Protein AF-A0A0F4Q852-F1 (afdb_monomer)

InterPro domains:
  IPR009057 Homedomain-like superfamily [SSF46689] (6-74)

Organism: NCBI:txid43658

Radius of gyration: 25.16 Å; Cα contacts (8 Å, |Δi|>4): 31; chains: 1; bounding box: 53×30×56 Å

Secondary structure (DSSP, 8-state):
-HHHHTSS-HHHHHHHHT--HHHHHHHHHHHHHHHHHHHSS---S----HHHHHHHHHHHHHHHHHHHHHHHHHT-

Structure (mmCIF, N/CA/C/O backbone):
data_AF-A0A0F4Q852-F1
#
_entry.id   AF-A0A0F4Q852-F1
#
loop_
_atom_site.group_PDB
_atom_site.id
_atom_site.type_symbol
_atom_site.label_atom_id
_atom_site.label_alt_id
_atom_site.label_comp_id
_atom_site.label_asym_id
_atom_site.label_entity_id
_atom_site.label_seq_id
_atom_site.pdbx_PDB_ins_code
_atom_site.Cartn_x
_atom_site.Cartn_y
_atom_site.Cartn_z
_atom_site.occupancy
_atom_site.B_iso_or_equiv
_atom_site.auth_seq_id
_atom_site.auth_comp_id
_atom_site.auth_asym_id
_atom_site.auth_atom_id
_atom_site.pdbx_PDB_model_num
ATOM 1 N N . LEU A 1 1 ? -16.058 -2.553 6.955 1.00 59.75 1 LEU A N 1
ATOM 2 C CA . LEU A 1 1 ? -16.517 -1.164 7.219 1.00 59.75 1 LEU A CA 1
ATOM 3 C C . LEU A 1 1 ? -17.200 -0.966 8.574 1.00 59.75 1 LEU A C 1
ATOM 5 O O . LEU A 1 1 ? -17.057 0.122 9.108 1.00 59.75 1 LEU A O 1
ATOM 9 N N . ALA A 1 2 ? -17.877 -1.961 9.165 1.00 61.16 2 ALA A N 1
ATOM 10 C CA . ALA A 1 2 ? -18.579 -1.789 10.450 1.00 61.16 2 ALA A CA 1
ATOM 11 C C . ALA A 1 2 ? -17.700 -1.218 11.592 1.00 61.16 2 ALA A C 1
ATOM 13 O O . ALA A 1 2 ? -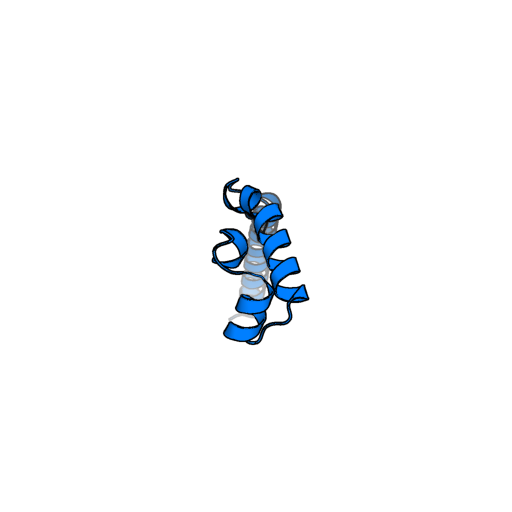18.146 -0.334 12.311 1.00 61.16 2 ALA A O 1
ATOM 14 N N . ALA A 1 3 ? -16.426 -1.624 11.698 1.00 65.19 3 ALA A N 1
ATOM 15 C CA . ALA A 1 3 ? -15.489 -1.068 12.688 1.00 65.19 3 ALA A CA 1
ATOM 16 C C . ALA A 1 3 ? -15.126 0.416 12.450 1.00 65.19 3 ALA A C 1
ATOM 18 O O . ALA A 1 3 ? -14.891 1.166 13.400 1.00 65.19 3 ALA A O 1
ATOM 19 N N . ALA A 1 4 ? -15.071 0.835 11.181 1.00 62.25 4 ALA A N 1
ATOM 20 C CA . ALA A 1 4 ? -14.754 2.205 10.778 1.00 62.25 4 ALA A CA 1
ATOM 21 C C . ALA A 1 4 ? -15.984 3.124 10.842 1.00 62.25 4 ALA A C 1
ATOM 23 O O . ALA A 1 4 ? -15.853 4.288 11.198 1.00 62.25 4 ALA A O 1
ATOM 24 N N . ARG A 1 5 ? -17.177 2.589 10.545 1.00 68.00 5 ARG A N 1
ATOM 25 C CA . ARG A 1 5 ? -18.453 3.313 10.617 1.00 68.00 5 ARG A CA 1
ATOM 26 C C . ARG A 1 5 ? -18.993 3.436 12.049 1.00 68.00 5 ARG A C 1
ATOM 28 O O . ARG A 1 5 ? -19.732 4.365 12.333 1.00 68.00 5 ARG A O 1
ATOM 35 N N . GLY A 1 6 ? -18.580 2.542 12.953 1.00 70.19 6 GLY A N 1
ATOM 36 C CA . GLY A 1 6 ? -19.041 2.516 14.346 1.00 70.19 6 GLY A CA 1
ATOM 37 C C . GLY A 1 6 ? -20.338 1.731 14.562 1.00 70.19 6 GLY A C 1
ATOM 38 O O . GLY A 1 6 ? -20.835 1.696 15.679 1.00 70.19 6 GLY A O 1
ATOM 39 N N . ASP A 1 7 ? -20.854 1.064 13.525 1.00 68.69 7 ASP A N 1
ATOM 40 C CA . ASP A 1 7 ? -22.131 0.330 13.544 1.00 68.69 7 ASP A CA 1
ATOM 41 C C . ASP A 1 7 ? -22.158 -0.854 14.529 1.00 68.69 7 ASP A C 1
ATOM 43 O O . ASP A 1 7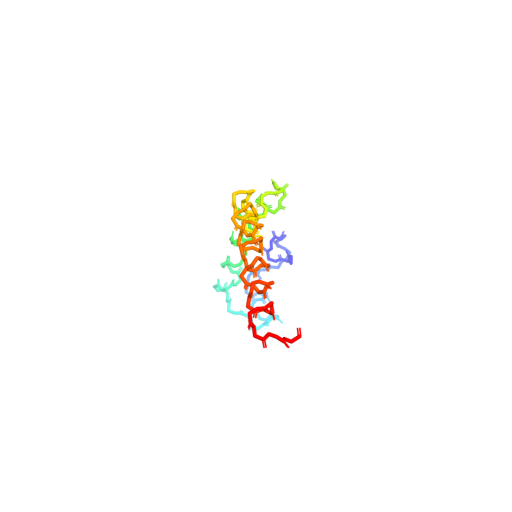 ? -23.228 -1.353 14.868 1.00 68.69 7 ASP A O 1
ATOM 47 N N . LYS A 1 8 ? -20.986 -1.362 14.926 1.00 71.50 8 LYS A N 1
ATOM 48 C CA . LYS A 1 8 ? -20.819 -2.489 15.855 1.00 71.50 8 LYS A CA 1
ATOM 49 C C . LYS A 1 8 ? -19.619 -2.233 16.758 1.00 71.50 8 LYS A C 1
ATOM 51 O O . LYS A 1 8 ? -18.623 -1.644 16.324 1.00 71.50 8 LYS A O 1
ATOM 56 N N . THR A 1 9 ? -19.686 -2.7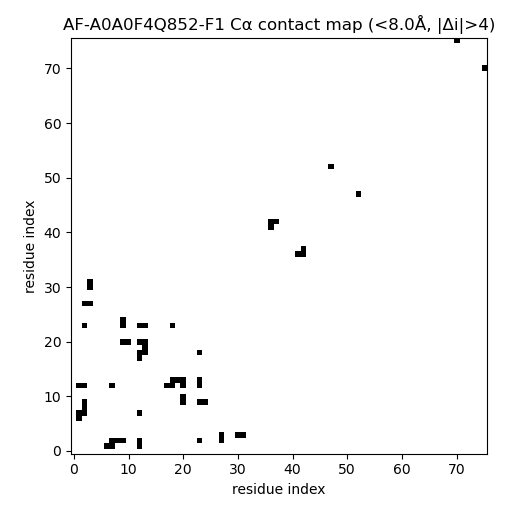04 17.998 1.00 80.31 9 THR A N 1
ATOM 57 C CA . THR A 1 9 ? -18.564 -2.614 18.938 1.00 80.31 9 THR A CA 1
ATOM 58 C C . THR A 1 9 ? -17.412 -3.521 18.496 1.00 80.31 9 THR A C 1
ATOM 60 O O . THR A 1 9 ? -17.599 -4.522 17.800 1.00 80.31 9 THR A O 1
ATOM 63 N N . THR A 1 10 ? -16.184 -3.194 18.907 1.00 74.88 10 THR A N 1
ATOM 64 C CA . THR A 1 10 ? -15.005 -4.013 18.574 1.00 74.88 10 THR A CA 1
ATOM 65 C C . THR A 1 10 ? -15.110 -5.435 19.128 1.00 74.88 10 THR A C 1
ATOM 67 O O . THR A 1 10 ? -14.600 -6.356 18.498 1.00 74.88 10 THR A O 1
ATOM 70 N N . ALA A 1 11 ? -15.814 -5.622 20.249 1.00 75.19 11 ALA A N 1
ATOM 71 C CA . ALA A 1 11 ? -16.085 -6.926 20.847 1.00 75.19 11 ALA A CA 1
ATOM 72 C C . ALA A 1 11 ? -17.056 -7.771 20.000 1.00 75.19 11 ALA A C 1
ATOM 74 O O . ALA A 1 11 ? -16.813 -8.954 19.775 1.00 75.19 11 ALA A O 1
ATOM 75 N N . GLU A 1 12 ? -18.115 -7.167 19.457 1.00 80.94 12 GLU A N 1
ATOM 76 C CA . GLU A 1 12 ? -19.061 -7.862 18.570 1.00 80.94 12 GLU A CA 1
ATOM 77 C C . GLU A 1 12 ? -18.419 -8.237 17.232 1.00 80.94 12 GLU A C 1
ATOM 79 O O . GLU A 1 12 ? -18.660 -9.320 16.704 1.00 80.94 12 GLU A O 1
ATOM 84 N N . LEU A 1 13 ? -17.571 -7.363 16.684 1.00 81.25 13 LEU A N 1
ATOM 85 C CA . LEU A 1 13 ? -16.774 -7.669 15.494 1.00 81.25 13 LEU A CA 1
ATOM 86 C C . LEU A 1 13 ? -15.764 -8.790 15.760 1.00 81.25 13 LEU A C 1
ATOM 88 O O . LEU A 1 13 ? -15.597 -9.661 14.907 1.00 81.25 13 LEU A O 1
ATOM 92 N N . ALA A 1 14 ? -15.125 -8.783 16.932 1.00 82.81 14 ALA A N 1
ATOM 93 C CA . ALA A 1 14 ? -14.191 -9.826 17.336 1.00 82.81 14 ALA A CA 1
ATOM 94 C C . ALA A 1 14 ? -14.880 -11.192 17.414 1.00 82.81 14 ALA A C 1
ATOM 96 O O . ALA A 1 14 ? -14.387 -12.158 16.836 1.00 82.81 14 ALA A O 1
ATOM 97 N N . ALA A 1 15 ? -16.055 -11.249 18.045 1.00 81.75 15 ALA A N 1
ATOM 98 C CA . ALA A 1 15 ? -16.844 -12.471 18.161 1.00 81.75 15 ALA A CA 1
ATOM 99 C C . ALA A 1 15 ? -17.399 -12.947 16.809 1.00 81.75 15 ALA A C 1
ATOM 101 O O . ALA A 1 15 ? -17.316 -14.127 16.486 1.00 81.75 15 ALA A O 1
ATOM 102 N N . HIS A 1 16 ? -17.934 -12.038 15.989 1.00 84.75 16 HIS A N 1
ATOM 103 C CA . HIS A 1 16 ? -18.584 -12.396 14.726 1.00 84.75 16 HIS A CA 1
ATOM 104 C C . HIS A 1 16 ? -17.600 -12.890 13.659 1.00 84.75 16 HIS A C 1
ATOM 106 O O . HIS A 1 16 ? -17.931 -13.767 12.867 1.00 84.75 16 HIS A O 1
ATOM 112 N N . TYR A 1 17 ? -16.406 -12.300 13.601 1.00 83.56 17 TYR A N 1
ATOM 113 C CA . TYR A 1 17 ? -15.395 -12.658 12.604 1.00 83.56 17 TYR A CA 1
ATOM 114 C C . TYR A 1 17 ? -14.275 -13.531 13.175 1.00 83.56 17 TYR A C 1
ATOM 116 O O . TYR A 1 17 ? -13.366 -13.900 12.440 1.00 83.56 17 TYR A O 1
ATOM 124 N N . ASN A 1 18 ? -14.349 -13.876 14.464 1.00 84.50 18 ASN A N 1
ATOM 125 C CA . ASN A 1 18 ? -13.346 -14.658 15.182 1.00 84.50 18 ASN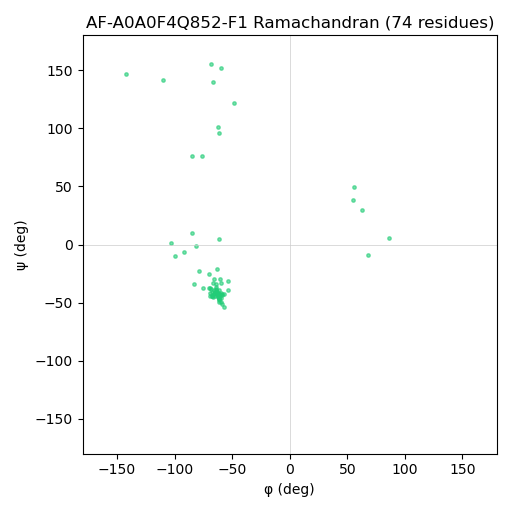 A CA 1
ATOM 126 C C . ASN A 1 18 ? -11.931 -14.045 15.093 1.00 84.50 18 ASN A C 1
ATOM 128 O O . ASN A 1 18 ? -10.929 -14.745 14.945 1.00 84.50 18 ASN A O 1
ATOM 132 N N . ILE A 1 19 ? -11.862 -12.713 15.154 1.00 86.50 19 ILE A N 1
ATOM 133 C CA . ILE A 1 19 ? -10.630 -11.915 15.065 1.00 86.50 19 ILE A CA 1
ATOM 134 C C . ILE A 1 19 ? -10.347 -11.311 16.439 1.00 86.50 19 ILE A C 1
ATOM 136 O O . ILE A 1 19 ? -11.257 -10.859 17.126 1.00 86.50 19 ILE A O 1
ATOM 140 N N . HIS A 1 20 ? -9.079 -11.240 16.845 1.00 86.50 20 HIS A N 1
ATOM 141 C CA . HIS A 1 20 ? -8.726 -10.627 18.125 1.00 86.50 20 HIS A CA 1
ATOM 142 C C . HIS A 1 20 ? -9.019 -9.115 18.134 1.00 86.50 20 HIS A C 1
ATOM 144 O O . HIS A 1 20 ? -8.721 -8.399 17.176 1.00 86.50 20 HIS A O 1
ATOM 150 N N . GLN A 1 21 ? -9.530 -8.596 19.251 1.00 84.12 21 GLN A N 1
ATOM 151 C CA . GLN A 1 21 ? -9.968 -7.199 19.384 1.00 84.12 21 GLN A CA 1
ATOM 152 C C . GLN A 1 21 ? -8.837 -6.183 19.118 1.00 84.12 21 GLN A C 1
ATOM 154 O O . GLN A 1 21 ? -9.061 -5.122 18.526 1.00 84.12 21 GLN A O 1
ATOM 159 N N . THR A 1 22 ? -7.599 -6.542 19.471 1.00 87.31 22 THR A N 1
ATOM 160 C CA . THR A 1 22 ? -6.392 -5.764 19.144 1.00 87.31 22 THR A CA 1
ATOM 161 C C . THR A 1 22 ? -6.179 -5.635 17.635 1.00 87.31 22 THR A C 1
ATOM 163 O O . THR A 1 22 ? -5.905 -4.537 17.171 1.00 87.31 22 THR A O 1
ATOM 166 N N . GLN A 1 23 ? -6.379 -6.707 16.856 1.00 84.75 23 GLN A N 1
ATOM 167 C CA . GLN A 1 23 ? -6.200 -6.681 15.395 1.00 84.75 23 GLN A CA 1
ATOM 168 C C . GLN A 1 23 ? -7.222 -5.756 14.727 1.00 84.75 23 GLN A C 1
ATOM 170 O O . GLN A 1 23 ? -6.868 -4.947 13.875 1.00 84.75 23 GLN A O 1
ATOM 175 N N . ILE A 1 24 ? -8.480 -5.802 15.178 1.00 85.38 24 ILE A N 1
ATOM 176 C CA . ILE A 1 24 ? -9.539 -4.908 14.682 1.00 85.38 24 ILE A CA 1
ATOM 177 C C . ILE A 1 24 ? -9.190 -3.441 14.960 1.00 85.38 24 ILE A C 1
ATOM 179 O O . ILE A 1 24 ? -9.437 -2.575 14.122 1.00 85.38 24 ILE A O 1
ATOM 183 N N . THR A 1 25 ? -8.608 -3.159 16.126 1.00 84.44 25 THR A N 1
ATOM 184 C CA . THR A 1 25 ? -8.199 -1.802 16.511 1.00 84.44 25 THR A CA 1
ATOM 185 C C . THR A 1 25 ? -7.021 -1.316 15.668 1.00 84.44 25 THR A C 1
ATOM 187 O O . THR A 1 25 ? -7.065 -0.198 15.157 1.00 84.44 25 THR A O 1
ATOM 190 N N . THR A 1 26 ? -6.011 -2.166 15.458 1.00 85.75 26 THR A N 1
ATOM 191 C CA . THR A 1 26 ? -4.867 -1.875 14.584 1.00 85.75 26 THR A CA 1
ATOM 192 C C . THR A 1 26 ? -5.327 -1.550 13.167 1.00 85.75 26 THR A C 1
ATOM 194 O O . THR A 1 26 ? -5.052 -0.458 12.680 1.00 85.75 26 THR A O 1
ATOM 197 N N . TRP A 1 27 ? -6.123 -2.423 12.543 1.00 87.62 27 TRP A N 1
ATOM 198 C CA . TRP A 1 27 ? -6.606 -2.194 11.178 1.00 87.62 27 TRP A CA 1
ATOM 199 C C . TRP A 1 27 ? -7.519 -0.977 11.066 1.00 87.62 27 TRP A C 1
ATOM 201 O O . TRP A 1 27 ? -7.489 -0.276 10.059 1.00 87.62 27 TRP A O 1
ATOM 211 N N . LYS A 1 28 ? -8.327 -0.684 12.093 1.00 84.75 28 LYS A N 1
ATOM 212 C CA . LYS A 1 28 ? -9.130 0.544 12.125 1.00 84.75 28 LYS A CA 1
ATOM 213 C C . LYS A 1 28 ? -8.238 1.787 12.112 1.00 84.75 28 LYS A C 1
ATOM 215 O O . LYS A 1 28 ? -8.522 2.719 11.362 1.00 84.75 28 LYS A O 1
ATOM 220 N N . ASN A 1 29 ? -7.183 1.805 12.923 1.00 84.31 29 ASN A N 1
ATOM 221 C CA . ASN A 1 29 ? -6.256 2.932 12.988 1.00 84.31 29 ASN A CA 1
ATOM 222 C C . ASN A 1 29 ? -5.465 3.085 11.686 1.00 84.31 29 ASN A C 1
ATOM 224 O O . ASN A 1 29 ? -5.394 4.191 11.156 1.00 84.31 29 ASN A O 1
ATOM 228 N N . GLU A 1 30 ? -4.948 1.985 11.134 1.00 82.75 30 GLU A N 1
ATOM 229 C CA . GLU A 1 30 ? -4.262 1.975 9.837 1.00 82.75 30 GLU A CA 1
ATOM 230 C C . GLU A 1 30 ? -5.168 2.474 8.714 1.00 82.75 30 GLU A C 1
ATOM 232 O O . GLU A 1 30 ? -4.736 3.280 7.893 1.00 82.75 30 GLU A O 1
ATOM 237 N N . LEU A 1 31 ? -6.434 2.046 8.695 1.00 83.94 31 LEU A N 1
ATOM 238 C CA . LEU A 1 31 ? -7.412 2.506 7.717 1.00 83.94 31 LEU A CA 1
ATOM 239 C C . LEU A 1 31 ? -7.640 4.014 7.837 1.00 83.94 31 LEU A C 1
ATOM 241 O O . LEU A 1 31 ? -7.647 4.691 6.823 1.00 83.94 31 LEU A O 1
ATOM 245 N N . ILE A 1 32 ? -7.819 4.558 9.044 1.00 82.06 32 ILE A N 1
ATOM 246 C CA . ILE A 1 32 ? -8.066 5.997 9.237 1.00 82.06 32 ILE A CA 1
ATOM 247 C C . ILE A 1 32 ? -6.830 6.824 8.861 1.00 82.06 32 ILE A C 1
ATOM 249 O O . ILE A 1 32 ? -6.960 7.838 8.177 1.00 82.06 32 ILE A O 1
ATOM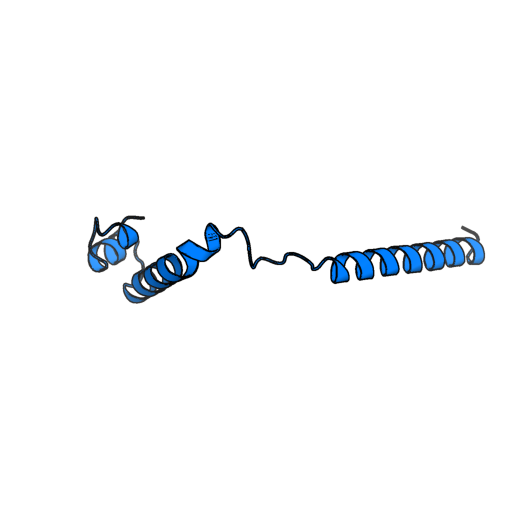 253 N N . GLN A 1 33 ? -5.639 6.391 9.277 1.00 81.88 33 GLN A N 1
ATOM 254 C CA . GLN A 1 33 ? -4.387 7.097 8.996 1.00 81.88 33 GLN A CA 1
ATOM 255 C C . GLN A 1 33 ? -4.031 7.073 7.506 1.00 81.88 33 GLN A C 1
ATOM 257 O O . GLN A 1 33 ? -3.615 8.091 6.958 1.00 81.88 33 GLN A O 1
ATOM 262 N N . ASN A 1 34 ? -4.234 5.934 6.840 1.00 76.00 34 ASN A N 1
ATOM 263 C CA . ASN A 1 34 ? -3.918 5.775 5.423 1.00 76.00 34 ASN A CA 1
ATOM 264 C C . ASN A 1 34 ? -5.106 6.087 4.499 1.00 76.00 34 ASN A C 1
ATOM 266 O O . ASN A 1 34 ? -4.928 6.159 3.290 1.00 76.00 34 ASN A O 1
ATOM 270 N N . ALA A 1 35 ? -6.317 6.330 5.013 1.00 75.62 35 ALA A N 1
ATOM 271 C CA . ALA A 1 35 ? -7.475 6.645 4.170 1.00 75.62 35 ALA A CA 1
ATOM 272 C C . ALA A 1 35 ? -7.209 7.867 3.290 1.00 75.62 35 ALA A C 1
ATOM 274 O O . ALA A 1 35 ? -7.524 7.847 2.106 1.00 75.62 35 ALA A O 1
ATOM 275 N N . ALA A 1 36 ? -6.591 8.911 3.848 1.00 71.38 36 ALA A N 1
ATOM 276 C CA . ALA A 1 36 ? -6.244 10.103 3.085 1.00 71.38 36 ALA A CA 1
ATOM 277 C C . ALA A 1 36 ? -5.210 9.802 1.988 1.00 71.38 36 ALA A C 1
ATOM 279 O O . ALA A 1 36 ? -5.345 10.307 0.878 1.00 71.38 36 ALA A O 1
ATOM 280 N N . SER A 1 37 ? -4.214 8.949 2.257 1.00 69.00 37 SER A N 1
ATOM 281 C CA . SER A 1 37 ? -3.182 8.607 1.271 1.00 69.00 37 SER A CA 1
ATOM 282 C C . SER A 1 37 ? -3.709 7.758 0.110 1.00 69.00 37 SER A C 1
ATOM 284 O O . SER A 1 37 ? -3.187 7.861 -0.997 1.00 69.00 37 SER A O 1
ATOM 286 N N . LEU A 1 38 ? -4.793 6.999 0.308 1.00 69.44 38 LEU A N 1
ATOM 287 C CA 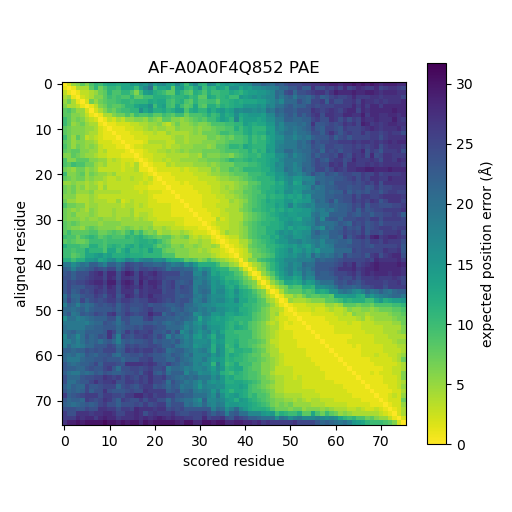. LEU A 1 38 ? -5.462 6.257 -0.770 1.00 69.44 38 LEU A CA 1
ATOM 288 C C . LEU A 1 38 ? -6.096 7.175 -1.828 1.00 69.44 38 LEU A C 1
ATOM 290 O O . LEU A 1 38 ? -6.177 6.797 -2.994 1.00 69.44 38 LEU A O 1
ATOM 294 N N . PHE A 1 39 ? -6.534 8.377 -1.442 1.00 70.56 39 PHE A N 1
ATOM 295 C CA . PHE A 1 39 ? -7.183 9.329 -2.352 1.00 70.56 39 PHE A CA 1
ATOM 296 C C . PHE A 1 39 ? -6.244 10.424 -2.871 1.00 70.56 39 PHE A C 1
ATOM 298 O O . PHE A 1 39 ? -6.612 11.146 -3.794 1.00 70.56 39 PHE A O 1
ATOM 305 N N . THR A 1 40 ? -5.025 10.552 -2.335 1.00 67.56 40 THR A N 1
ATOM 306 C CA . THR A 1 40 ? -4.047 11.559 -2.792 1.00 67.56 40 THR A CA 1
ATOM 307 C C . THR A 1 40 ? -3.218 11.106 -3.996 1.00 67.56 40 THR A C 1
ATOM 309 O O . THR A 1 40 ? -2.258 11.781 -4.364 1.00 67.56 40 THR A O 1
ATOM 312 N N . GLY A 1 41 ? -3.567 9.981 -4.633 1.00 56.56 41 GLY A N 1
ATOM 313 C CA . GLY A 1 41 ? -2.962 9.510 -5.887 1.00 56.56 41 GLY A CA 1
ATOM 314 C C . GLY A 1 41 ? -1.496 9.073 -5.783 1.00 56.56 41 GLY A C 1
ATOM 315 O O . GLY A 1 41 ? -0.975 8.468 -6.714 1.00 56.56 41 GLY A O 1
ATOM 316 N N . LYS A 1 42 ? -0.836 9.311 -4.646 1.00 56.69 42 LYS A N 1
ATOM 317 C CA . LYS A 1 42 ? 0.473 8.749 -4.322 1.00 56.69 42 LYS A CA 1
ATOM 318 C C . LYS A 1 42 ? 0.260 7.374 -3.728 1.00 56.69 42 LYS A C 1
ATOM 320 O O . LYS A 1 42 ? 0.344 7.171 -2.517 1.00 56.69 42 LYS A O 1
ATOM 325 N N . SER A 1 43 ? -0.037 6.421 -4.603 1.00 54.53 43 SER A N 1
ATOM 326 C CA . SER A 1 43 ? 0.168 5.038 -4.232 1.00 54.53 43 SER A CA 1
ATOM 327 C C . SER A 1 43 ? 1.661 4.856 -3.970 1.00 54.53 43 SER A C 1
ATOM 329 O O . SER A 1 43 ? 2.454 4.713 -4.895 1.00 54.53 43 SER A O 1
ATOM 331 N N . ASN A 1 44 ? 2.054 4.832 -2.697 1.00 54.19 44 ASN A N 1
ATOM 332 C CA . ASN A 1 44 ? 3.392 4.406 -2.278 1.00 54.19 44 ASN A CA 1
ATOM 333 C C . ASN A 1 44 ? 3.681 2.932 -2.651 1.00 54.19 44 ASN A C 1
ATOM 335 O O . ASN A 1 44 ? 4.734 2.404 -2.298 1.00 54.19 44 ASN A O 1
ATOM 339 N N . SER A 1 45 ? 2.784 2.249 -3.375 1.00 52.31 45 SER A N 1
ATOM 340 C CA . SER A 1 45 ? 3.073 0.980 -4.034 1.00 52.31 45 SER A CA 1
ATOM 341 C C . SER A 1 45 ? 3.895 1.219 -5.306 1.00 52.31 45 SER A C 1
ATOM 343 O O . SER A 1 45 ? 3.373 1.164 -6.418 1.00 52.31 45 SER A O 1
ATOM 345 N N . GLY A 1 46 ? 5.185 1.501 -5.138 1.00 54.03 46 GLY A N 1
ATOM 346 C CA . GLY A 1 46 ? 6.176 1.299 -6.193 1.00 54.03 46 GLY A CA 1
ATOM 347 C C . GLY A 1 46 ? 5.884 2.010 -7.513 1.00 54.03 46 GLY A C 1
ATOM 348 O O . GLY A 1 46 ? 5.976 1.383 -8.565 1.00 54.03 46 GLY A O 1
ATOM 349 N N . GLN A 1 47 ? 5.563 3.308 -7.481 1.00 57.84 47 GLN A N 1
ATOM 350 C CA . GLN A 1 47 ? 5.840 4.136 -8.654 1.00 57.84 47 GLN A CA 1
ATOM 351 C C . GLN A 1 47 ? 7.355 4.086 -8.848 1.00 57.84 47 GLN A C 1
ATOM 353 O O . GLN A 1 47 ? 8.089 4.782 -8.147 1.00 57.84 47 GLN A O 1
ATOM 358 N N . GLN A 1 48 ? 7.816 3.183 -9.721 1.00 62.56 48 GLN A N 1
ATOM 359 C CA . GLN A 1 48 ? 9.180 3.223 -10.230 1.00 62.56 48 GLN A CA 1
ATOM 360 C C . GLN A 1 48 ? 9.416 4.655 -10.666 1.00 62.56 48 GLN A C 1
ATOM 362 O O . GLN A 1 48 ? 8.629 5.200 -11.444 1.00 62.56 48 GLN A O 1
ATOM 367 N N . SER A 1 49 ? 10.431 5.277 -10.077 1.00 75.50 49 SER A N 1
ATOM 368 C CA . SER A 1 49 ? 10.753 6.647 -10.431 1.00 75.50 49 SER A CA 1
ATOM 369 C C . SER A 1 49 ? 11.074 6.700 -11.925 1.00 75.50 49 SER A C 1
ATOM 371 O O . SER A 1 49 ? 11.538 5.706 -12.493 1.00 75.50 49 SER A O 1
ATOM 373 N N . ASP A 1 50 ? 10.848 7.843 -12.570 1.00 74.94 50 ASP A N 1
ATOM 374 C CA . ASP A 1 50 ? 11.246 8.021 -13.973 1.00 74.94 50 ASP A CA 1
ATOM 375 C C . ASP A 1 50 ? 12.743 7.686 -14.164 1.00 74.94 50 ASP A C 1
ATOM 377 O O . ASP A 1 50 ? 13.130 7.104 -15.176 1.00 74.94 50 ASP A O 1
ATOM 381 N N . GLU A 1 51 ? 13.567 7.922 -13.134 1.00 79.56 51 GLU A N 1
ATOM 382 C CA . GLU A 1 51 ? 14.974 7.510 -13.083 1.00 79.56 51 GLU A CA 1
ATOM 383 C C . GLU A 1 51 ? 15.172 5.982 -13.094 1.00 79.56 51 GLU A C 1
ATOM 385 O O . GLU A 1 51 ? 16.115 5.481 -13.708 1.00 79.56 51 GLU A O 1
ATOM 390 N N . ASP A 1 52 ? 14.319 5.213 -12.411 1.00 84.44 52 ASP A N 1
ATOM 391 C CA . ASP A 1 52 ? 14.386 3.746 -12.421 1.00 84.44 52 ASP A CA 1
ATOM 392 C C . ASP A 1 52 ? 13.985 3.188 -13.788 1.00 84.44 52 ASP A C 1
ATOM 394 O O . ASP A 1 52 ? 14.581 2.222 -14.270 1.00 84.44 52 ASP A O 1
ATOM 398 N N . VAL A 1 53 ? 12.999 3.813 -14.433 1.00 87.00 53 VAL A N 1
ATOM 399 C CA . VAL A 1 53 ? 12.568 3.467 -15.792 1.00 87.00 53 VAL A CA 1
ATOM 400 C C . VAL A 1 53 ? 13.693 3.743 -16.794 1.00 87.00 53 VAL A C 1
ATOM 402 O O . VAL A 1 53 ? 14.015 2.875 -17.609 1.00 87.00 53 VAL A O 1
ATOM 405 N N . GLU A 1 54 ? 14.364 4.892 -16.692 1.00 90.88 54 GLU A N 1
ATOM 406 C CA . GLU A 1 54 ? 15.514 5.237 -17.536 1.00 90.88 54 GLU A CA 1
ATOM 407 C C . GLU A 1 54 ? 16.680 4.249 -17.359 1.00 90.88 54 GLU A C 1
ATOM 409 O O . GLU A 1 54 ? 17.220 3.732 -18.344 1.00 90.88 54 GLU A O 1
ATOM 414 N N . LYS A 1 55 ? 17.025 3.902 -16.110 1.00 92.94 55 LYS A N 1
ATOM 415 C CA . LYS A 1 55 ? 18.070 2.905 -15.809 1.00 92.94 55 LYS A CA 1
ATOM 416 C C . LYS A 1 55 ? 17.746 1.539 -16.412 1.00 92.94 55 LYS A C 1
ATOM 418 O O . LYS A 1 55 ? 18.637 0.881 -16.955 1.00 92.94 55 LYS A O 1
ATOM 423 N N . LEU A 1 56 ? 16.487 1.106 -16.340 1.00 94.00 56 LEU A N 1
ATOM 424 C CA . LEU A 1 56 ? 16.057 -0.155 -16.943 1.00 94.00 56 LEU A CA 1
ATOM 425 C C . LEU A 1 56 ? 16.146 -0.114 -18.470 1.00 94.00 56 LEU A C 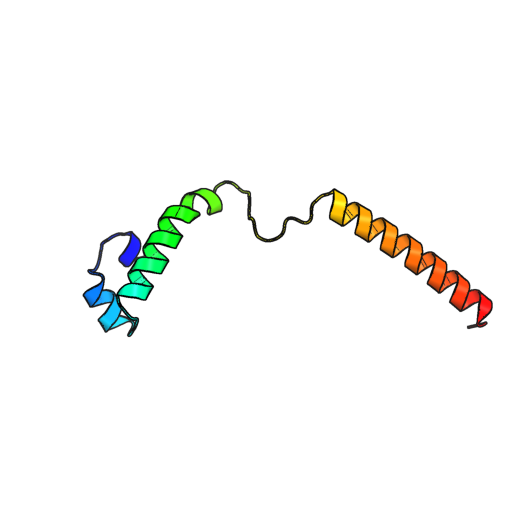1
ATOM 427 O O . LEU A 1 56 ? 16.654 -1.068 -19.059 1.00 94.00 56 LEU A O 1
ATOM 431 N N . HIS A 1 57 ? 15.736 0.980 -19.116 1.00 95.25 57 HIS A N 1
ATOM 432 C CA . HIS A 1 57 ? 15.883 1.136 -20.566 1.00 95.25 57 HIS A CA 1
ATOM 433 C C . HIS A 1 57 ? 17.348 1.102 -21.011 1.00 95.25 57 HIS A C 1
ATOM 435 O O . HIS A 1 57 ? 17.677 0.402 -21.972 1.00 95.25 57 HIS A O 1
ATOM 441 N N . ALA A 1 58 ? 18.240 1.778 -20.283 1.00 96.31 58 ALA A N 1
ATOM 442 C CA . ALA A 1 58 ? 19.676 1.718 -20.542 1.00 96.31 58 ALA A CA 1
ATOM 443 C C . ALA A 1 58 ? 20.216 0.283 -20.408 1.00 96.31 58 ALA A C 1
ATOM 445 O O . ALA A 1 58 ? 20.966 -0.185 -21.269 1.00 96.31 58 ALA A O 1
ATOM 446 N N . LYS A 1 59 ? 19.790 -0.452 -19.368 1.00 95.94 59 LYS A N 1
ATOM 447 C CA . LYS A 1 59 ? 20.217 -1.841 -19.161 1.00 95.94 59 LYS A CA 1
ATOM 448 C C . LYS A 1 59 ? 19.703 -2.780 -20.252 1.00 95.94 59 LYS A C 1
ATOM 450 O O . LYS A 1 59 ? 20.458 -3.645 -20.692 1.00 95.94 59 LYS A O 1
ATOM 455 N N . ILE A 1 60 ? 18.465 -2.593 -20.712 1.00 96.50 60 ILE A N 1
ATOM 456 C CA . ILE A 1 60 ? 17.906 -3.333 -21.851 1.00 96.50 60 ILE A CA 1
ATOM 457 C C . ILE A 1 60 ? 18.755 -3.080 -23.100 1.00 96.50 60 ILE A C 1
ATOM 459 O O . ILE A 1 60 ? 19.187 -4.038 -23.731 1.00 96.50 60 ILE A O 1
ATOM 463 N N . GLY A 1 61 ? 19.062 -1.819 -23.420 1.00 96.50 61 GLY A N 1
ATOM 464 C CA . GLY A 1 61 ? 19.904 -1.478 -24.571 1.00 96.50 61 GLY A CA 1
ATOM 465 C C . GLY A 1 61 ? 21.297 -2.112 -24.505 1.00 96.50 61 GLY A C 1
ATOM 466 O O . GLY A 1 61 ? 21.762 -2.683 -25.491 1.00 96.50 61 GLY A O 1
ATOM 467 N N . GLN A 1 62 ? 21.936 -2.077 -23.330 1.00 96.56 62 GLN A N 1
ATOM 468 C CA . GLN A 1 62 ? 23.222 -2.741 -23.102 1.00 96.56 62 GLN A CA 1
ATOM 469 C C . GLN A 1 62 ? 23.131 -4.252 -23.357 1.00 96.56 62 GLN A C 1
ATOM 471 O O . GLN A 1 62 ? 23.940 -4.792 -24.107 1.00 96.56 62 GLN A O 1
ATOM 476 N N . LEU A 1 63 ? 22.146 -4.928 -22.757 1.00 97.25 63 LEU A N 1
ATOM 477 C CA . LEU A 1 63 ? 21.977 -6.377 -22.896 1.00 97.25 63 LEU A CA 1
ATOM 478 C C . LEU A 1 63 ? 21.658 -6.784 -24.336 1.00 97.25 63 LEU A C 1
ATOM 480 O O . LEU A 1 63 ? 22.143 -7.816 -24.789 1.00 97.25 63 LEU A O 1
ATOM 484 N N . THR A 1 64 ? 20.879 -5.983 -25.066 1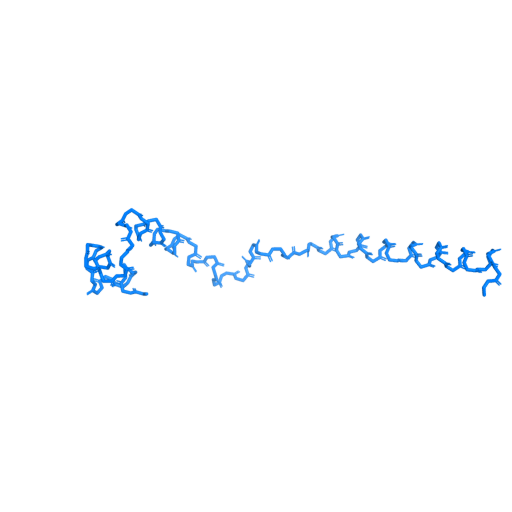.00 96.25 64 THR A N 1
ATOM 485 C CA . THR A 1 64 ? 20.617 -6.219 -26.491 1.00 96.25 64 THR A CA 1
ATOM 486 C C . THR A 1 64 ? 21.914 -6.172 -27.292 1.00 96.25 64 THR A C 1
ATOM 488 O O . THR A 1 64 ? 22.199 -7.110 -28.028 1.00 96.25 64 THR A O 1
ATOM 491 N N . MET A 1 65 ? 22.751 -5.147 -27.091 1.00 95.88 65 MET A N 1
ATOM 492 C CA . MET A 1 65 ? 24.044 -5.057 -27.779 1.00 95.88 65 MET A CA 1
ATOM 493 C C . MET A 1 65 ? 24.989 -6.208 -27.415 1.00 95.88 65 MET A C 1
ATOM 495 O O . MET A 1 65 ? 25.647 -6.761 -28.295 1.00 95.88 65 MET A O 1
ATOM 499 N N . GLU A 1 66 ? 25.062 -6.583 -26.135 1.00 95.88 66 GLU A N 1
ATOM 500 C CA . GLU A 1 66 ? 25.879 -7.712 -25.676 1.00 95.88 66 GLU A CA 1
ATOM 501 C C . GLU A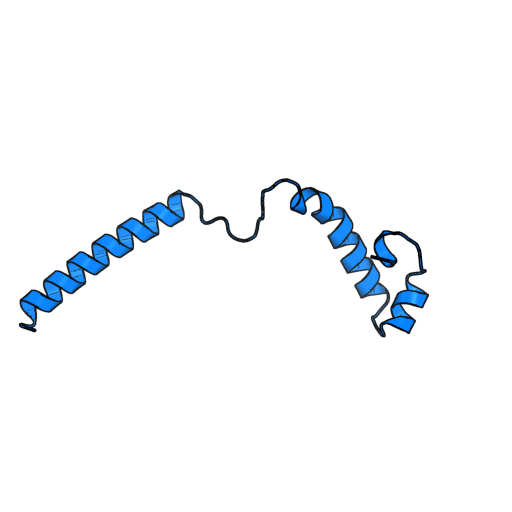 1 66 ? 25.400 -9.033 -26.290 1.00 95.88 66 GLU A C 1
ATOM 503 O O . GLU A 1 66 ? 26.215 -9.807 -26.790 1.00 95.88 66 GLU A O 1
ATOM 508 N N . ASN A 1 67 ? 24.088 -9.275 -26.321 1.00 95.94 67 ASN A N 1
ATOM 509 C CA . ASN A 1 67 ? 23.512 -10.470 -26.932 1.00 95.94 67 ASN A CA 1
ATOM 510 C C . ASN A 1 67 ? 23.727 -10.508 -28.447 1.00 95.94 67 ASN A C 1
ATOM 512 O O . ASN A 1 67 ? 24.105 -11.557 -28.963 1.00 95.94 67 ASN A O 1
ATOM 516 N N . ASP A 1 68 ? 23.543 -9.391 -29.154 1.00 94.62 68 ASP A N 1
ATOM 517 C CA . ASP A 1 68 ? 23.784 -9.302 -30.599 1.00 94.62 68 ASP A CA 1
ATOM 518 C C . ASP A 1 68 ? 25.259 -9.552 -30.930 1.00 94.62 68 ASP A C 1
ATOM 520 O O . ASP A 1 68 ? 25.590 -10.275 -31.875 1.00 94.62 68 ASP A O 1
ATOM 524 N N . PHE A 1 69 ? 26.165 -8.998 -30.119 1.00 95.00 69 PHE A N 1
ATOM 525 C CA . PHE A 1 69 ? 27.594 -9.263 -30.232 1.00 95.00 69 PHE A CA 1
ATOM 526 C C . PHE A 1 69 ? 27.900 -10.746 -30.011 1.00 95.00 69 PHE A C 1
ATOM 528 O O . PHE A 1 69 ? 28.570 -11.363 -30.838 1.00 95.00 69 PHE A O 1
ATOM 535 N N . LEU A 1 70 ? 27.382 -11.339 -28.934 1.00 93.25 70 LEU A N 1
ATOM 536 C CA . LEU A 1 70 ? 27.593 -12.751 -28.627 1.00 93.25 70 LEU A CA 1
ATOM 537 C C . LEU A 1 70 ? 27.008 -13.662 -29.709 1.00 93.25 70 LEU A C 1
ATOM 539 O O . LEU A 1 70 ? 27.683 -14.599 -30.120 1.00 93.25 70 LEU A O 1
ATOM 543 N N . ALA A 1 71 ? 25.810 -13.378 -30.222 1.00 92.75 71 ALA A N 1
ATOM 544 C CA . ALA A 1 71 ? 25.200 -14.130 -31.317 1.00 92.75 71 ALA A CA 1
ATOM 545 C C . ALA A 1 71 ? 26.077 -14.092 -32.578 1.00 92.75 71 ALA A C 1
ATOM 547 O O . ALA A 1 71 ? 26.370 -15.136 -33.163 1.00 92.75 71 ALA A O 1
ATOM 548 N N . LYS A 1 72 ? 26.581 -12.904 -32.935 1.00 91.25 72 LYS A N 1
ATOM 549 C CA . LYS A 1 72 ? 27.481 -12.709 -34.078 1.00 91.25 72 LYS A CA 1
ATOM 550 C C . LYS A 1 72 ? 28.816 -13.440 -33.917 1.00 91.25 72 LYS A C 1
ATOM 552 O O . LYS A 1 72 ? 29.326 -13.996 -34.885 1.00 91.25 72 LYS A O 1
ATOM 557 N N . VAL A 1 73 ? 29.395 -13.424 -32.717 1.00 89.94 73 VAL A N 1
ATOM 558 C CA . VAL A 1 73 ? 30.693 -14.059 -32.421 1.00 89.94 73 VAL A CA 1
ATOM 559 C C . VAL A 1 73 ? 30.568 -15.577 -32.320 1.00 89.94 73 VAL A C 1
ATOM 561 O O . VAL A 1 73 ? 31.453 -16.297 -32.774 1.00 89.94 73 VAL A O 1
ATOM 564 N N . LEU A 1 74 ? 29.469 -16.072 -31.747 1.00 88.56 74 LEU A N 1
ATOM 565 C CA . LEU A 1 74 ? 29.209 -17.502 -31.571 1.00 88.56 74 LEU A CA 1
ATOM 566 C C . LEU A 1 74 ? 28.653 -18.174 -32.838 1.00 88.56 74 LEU A C 1
ATOM 568 O O . LEU A 1 74 ? 28.444 -19.385 -32.826 1.00 88.56 74 LEU A O 1
ATOM 572 N N . GLY A 1 75 ? 28.445 -17.420 -33.924 1.00 73.00 75 GLY A N 1
ATOM 573 C CA . GLY A 1 75 ? 28.095 -17.954 -35.242 1.00 73.00 75 GLY A CA 1
ATOM 574 C C . GLY A 1 75 ? 26.760 -18.701 -35.290 1.00 73.00 75 GLY A C 1
ATOM 575 O O . GLY A 1 75 ? 26.634 -19.650 -36.063 1.00 73.00 75 GLY A O 1
ATOM 576 N N . ARG A 1 76 ? 25.799 -18.315 -34.443 1.00 59.84 76 ARG A N 1
ATOM 577 C CA . ARG A 1 76 ? 24.419 -18.811 -34.524 1.00 59.84 76 ARG A CA 1
ATOM 578 C C . ARG A 1 76 ? 23.627 -18.099 -35.611 1.00 59.84 76 ARG A C 1
ATOM 580 O O . ARG A 1 76 ? 23.819 -16.875 -35.766 1.00 59.84 76 ARG A O 1
#

pLDDT: mean 79.9, std 12.82, range [52.31, 97.25]

Solvent-accessible surface area (backbone atoms only — not comparable to full-atom values): 4546 Å² total; per-residue (Å²): 106,49,75,75,74,60,81,46,54,62,66,56,50,18,66,75,68,74,42,60,54,67,57,58,52,52,53,43,50,51,46,62,71,44,50,62,46,72,74,66,75,60,59,84,78,72,69,71,47,73,68,55,53,50,53,50,52,53,50,50,55,52,50,50,52,52,50,55,49,48,40,64,73,69,70,109

Nearest PDB structures (foldseek):
  8apo-assembly1_Yc  TM=6.855E-01  e=3.114E+00  Polytomella magna

Foldseek 3Di:
DCLLVVVDDLVVVCVVVVNDSVVSVVVNVVCVVCVVVVPVPPPVPDPPPVVNVVVVVVVVVVVVVVVVVCCVVVVD

Mean predicted aligned error: 13.86 Å

Sequence (76 aa):
LAAARGDKTTAELAAHYNIHQTQITTWKNELIQNAASLFTGKSNSGQQSDEDVEKLHAKIGQLTMENDFLAKVLGR